Protein AF-A0A7D5ZP06-F1 (afdb_monomer_lite)

Sequence (135 aa):
MKTRTASFIGLAIWIAFLWLGKPSASLISYSVPFGIALIATGPLELIPDRWHRLNFLVNALSTGFFFVSIMFAIVAISFDLSLSKSERSIFCLAGWATLLIVYHFAIPRLKRSPFHRLSEDRGMYSPPTDDDKRN

Secondary structure (DSSP, 8-state):
-----HHHHHHHHHHHHHHHS---HHHHHHHHHHHHHHHHHTGGGGS-TT-HHHHHHHHHHHHHHHHHHHHHHHHHHHHHS---HHHHHHHHHHHHHHHHHIIIIIHHHHHTSHHHHHHHHTTT-PPPPGGGG--

Organism: Pseudomonas putida (NCBI:txid303)

Foldseek 3Di:
DPQPCVLVVQLVVLVCCVVVVVDDPLQVVLQVLVNVLSVVLRVVSVDDVVPPVSVVVSVVSSVVSVLSSQLSNQLSVLVVDPDDPVVSVVSSVVSNVVSVCCVVPVVVVVCVDVVVVVVVVVVPDDDDDPPVPPD

pLDDT: mean 70.68, std 12.7, range [39.25, 91.0]

Radius of gyration: 20.16 Å; chains: 1; bounding box: 59×32×55 Å

Structure (mmCIF, N/CA/C/O backbone):
data_AF-A0A7D5ZP06-F1
#
_entry.id   AF-A0A7D5ZP06-F1
#
loop_
_atom_site.group_PDB
_atom_site.id
_atom_site.type_symbol
_atom_site.label_atom_id
_atom_site.label_alt_id
_atom_site.label_comp_id
_atom_site.label_asym_id
_atom_site.label_entity_id
_atom_site.label_seq_id
_atom_site.pdbx_PDB_ins_code
_atom_site.Cartn_x
_atom_site.Cartn_y
_atom_site.Cartn_z
_atom_site.occupancy
_atom_site.B_iso_or_equiv
_atom_site.auth_seq_id
_atom_site.auth_comp_id
_atom_site.auth_asym_id
_atom_site.auth_atom_id
_atom_site.pdbx_PDB_model_num
ATOM 1 N N . MET A 1 1 ? 19.607 -8.683 -16.117 1.00 39.25 1 MET A N 1
ATOM 2 C CA . MET A 1 1 ? 18.190 -8.720 -15.685 1.00 39.25 1 MET A CA 1
ATOM 3 C C . MET A 1 1 ? 18.116 -8.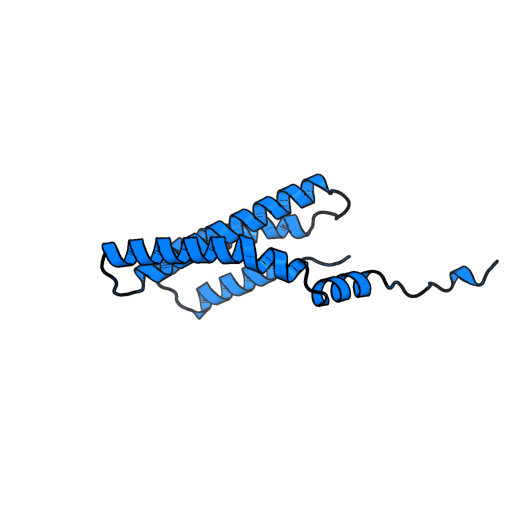182 -14.266 1.00 39.25 1 MET A C 1
ATOM 5 O O . MET A 1 1 ? 18.717 -8.780 -13.387 1.00 39.25 1 MET A O 1
ATOM 9 N N . LYS A 1 2 ? 17.463 -7.036 -14.041 1.00 45.25 2 LYS A N 1
ATOM 10 C CA . LYS A 1 2 ? 17.235 -6.500 -12.690 1.00 45.25 2 LYS A CA 1
ATOM 11 C C . LYS A 1 2 ? 15.944 -7.152 -12.193 1.00 45.25 2 LYS A C 1
ATOM 13 O O . LYS A 1 2 ? 14.865 -6.754 -12.616 1.00 45.25 2 LYS A O 1
ATOM 18 N N . THR A 1 3 ? 16.050 -8.227 -11.418 1.00 49.62 3 THR A N 1
ATOM 19 C CA . THR A 1 3 ? 14.886 -8.928 -10.864 1.00 49.62 3 THR A CA 1
ATOM 20 C C . THR A 1 3 ? 14.127 -7.971 -9.951 1.00 49.62 3 THR A C 1
ATOM 22 O O . TH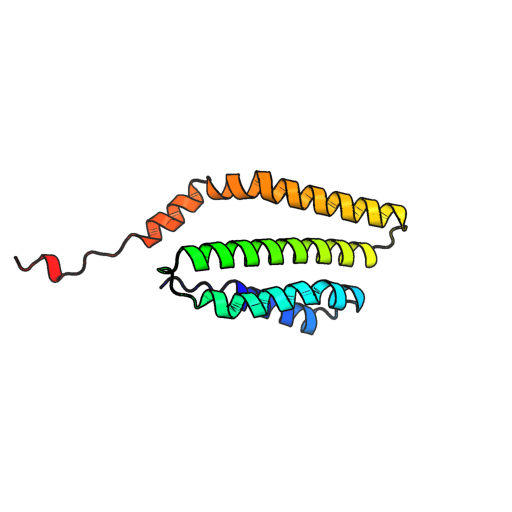R A 1 3 ? 14.611 -7.579 -8.891 1.00 49.62 3 THR A O 1
ATOM 25 N N . ARG A 1 4 ? 12.947 -7.538 -10.399 1.00 59.19 4 ARG A N 1
ATOM 26 C CA . ARG A 1 4 ? 11.972 -6.850 -9.556 1.00 59.19 4 ARG A CA 1
ATOM 27 C C . ARG A 1 4 ? 11.350 -7.951 -8.698 1.00 59.19 4 ARG A C 1
ATOM 29 O O . ARG A 1 4 ? 10.732 -8.847 -9.245 1.00 59.19 4 ARG A O 1
ATOM 36 N N . THR A 1 5 ? 11.647 -7.977 -7.404 1.00 66.75 5 THR A N 1
ATOM 37 C CA . THR A 1 5 ? 11.116 -8.972 -6.447 1.00 66.75 5 THR A CA 1
ATOM 38 C C . THR A 1 5 ? 10.346 -8.304 -5.312 1.00 66.75 5 THR A C 1
ATOM 40 O O . THR A 1 5 ? 10.086 -8.914 -4.275 1.00 66.75 5 THR A O 1
ATOM 43 N N . ALA A 1 6 ? 9.998 -7.028 -5.475 1.00 70.44 6 ALA A N 1
ATOM 44 C CA . ALA A 1 6 ? 9.39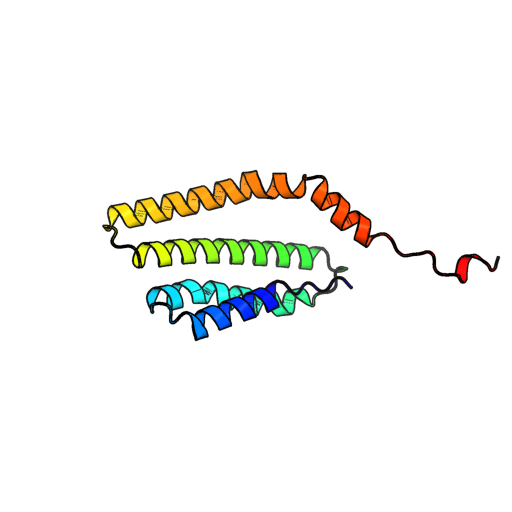8 -6.225 -4.422 1.00 70.44 6 ALA A CA 1
ATOM 45 C C . ALA A 1 6 ? 7.992 -6.728 -4.076 1.00 70.44 6 ALA A C 1
ATOM 47 O O . ALA A 1 6 ? 7.632 -6.754 -2.900 1.00 70.44 6 ALA A O 1
ATOM 48 N N . SER A 1 7 ? 7.229 -7.181 -5.073 1.00 69.81 7 SER A N 1
ATOM 49 C CA . SER A 1 7 ? 5.899 -7.753 -4.853 1.00 69.81 7 SER A CA 1
ATOM 50 C C . SER A 1 7 ? 5.964 -9.088 -4.101 1.00 69.81 7 SER A C 1
ATOM 52 O O . SER A 1 7 ? 5.217 -9.287 -3.146 1.00 69.81 7 SER A O 1
ATOM 54 N N . PHE A 1 8 ? 6.921 -9.961 -4.438 1.00 74.44 8 PHE A N 1
ATOM 55 C CA . PHE A 1 8 ? 7.129 -11.240 -3.752 1.00 74.44 8 PHE A CA 1
ATOM 56 C C . PHE A 1 8 ? 7.615 -11.054 -2.311 1.00 74.44 8 PHE A C 1
ATOM 58 O O . PHE A 1 8 ? 7.125 -11.722 -1.401 1.00 74.44 8 PHE A O 1
ATOM 65 N N . ILE A 1 9 ? 8.538 -10.114 -2.083 1.00 79.00 9 ILE A N 1
ATOM 66 C CA . ILE A 1 9 ? 8.993 -9.747 -0.735 1.00 79.00 9 ILE A CA 1
ATOM 67 C C . ILE A 1 9 ? 7.831 -9.149 0.069 1.00 79.00 9 ILE A C 1
ATOM 69 O O . ILE A 1 9 ? 7.611 -9.538 1.214 1.00 79.00 9 ILE A O 1
ATOM 73 N N . GLY A 1 10 ? 7.051 -8.247 -0.532 1.00 76.38 10 GLY A N 1
ATOM 74 C CA . GLY A 1 10 ? 5.867 -7.661 0.096 1.00 76.38 10 GLY A CA 1
ATOM 75 C C . GLY A 1 10 ? 4.816 -8.709 0.460 1.00 76.38 10 GLY A C 1
ATOM 76 O O . GLY A 1 10 ? 4.272 -8.671 1.563 1.00 76.38 10 GLY A O 1
ATOM 77 N N . LEU A 1 11 ? 4.584 -9.689 -0.419 1.00 80.50 11 LEU A N 1
ATOM 78 C CA . LEU A 1 11 ? 3.692 -10.821 -0.169 1.00 80.50 11 LEU A CA 1
ATOM 79 C C . LEU A 1 11 ? 4.170 -11.657 1.019 1.00 80.50 11 LEU A C 1
ATOM 81 O O . LEU A 1 11 ? 3.374 -11.972 1.900 1.00 80.50 11 LEU A O 1
ATOM 85 N N . ALA A 1 12 ? 5.465 -11.976 1.076 1.00 81.25 12 ALA A N 1
ATOM 86 C CA . ALA A 1 12 ? 6.042 -12.736 2.180 1.00 81.25 12 ALA A CA 1
ATOM 87 C C . ALA A 1 12 ? 5.888 -11.999 3.520 1.00 81.25 12 ALA A C 1
ATOM 89 O O . ALA A 1 12 ? 5.494 -12.608 4.514 1.00 81.25 12 ALA A O 1
ATOM 90 N N . ILE A 1 13 ? 6.128 -10.683 3.539 1.00 82.62 13 ILE A N 1
ATOM 91 C CA . ILE A 1 13 ? 5.936 -9.844 4.730 1.00 82.62 13 ILE A CA 1
ATOM 92 C C . ILE A 1 13 ? 4.461 -9.819 5.146 1.00 82.62 13 ILE A C 1
ATOM 94 O O . ILE A 1 13 ? 4.159 -9.951 6.329 1.00 82.62 13 ILE A O 1
ATOM 98 N N . TRP A 1 14 ? 3.536 -9.685 4.194 1.00 82.12 14 TRP A N 1
ATOM 99 C CA . TRP A 1 14 ? 2.101 -9.679 4.481 1.00 82.12 14 TRP A CA 1
ATOM 100 C C . TRP A 1 14 ? 1.615 -11.022 5.044 1.00 82.12 14 TRP A C 1
ATOM 102 O O . TRP A 1 14 ? 0.904 -11.045 6.047 1.00 82.12 14 TRP A O 1
ATOM 112 N N . ILE A 1 15 ? 2.058 -12.144 4.468 1.00 82.69 15 ILE A N 1
ATOM 113 C CA . ILE A 1 15 ? 1.758 -13.488 4.986 1.00 82.69 15 ILE A CA 1
ATOM 114 C C . ILE A 1 15 ? 2.335 -13.657 6.396 1.00 82.69 15 ILE A C 1
ATOM 116 O O . ILE A 1 15 ? 1.627 -14.110 7.293 1.00 82.69 15 ILE A O 1
ATOM 120 N N . ALA A 1 16 ? 3.588 -13.250 6.623 1.00 81.81 16 ALA A N 1
ATOM 121 C CA . ALA A 1 16 ? 4.212 -13.307 7.943 1.00 81.81 16 ALA A CA 1
ATOM 122 C C . ALA A 1 16 ? 3.457 -12.450 8.970 1.00 81.81 16 ALA A C 1
ATOM 124 O O . ALA A 1 16 ? 3.258 -12.886 10.100 1.00 81.81 16 ALA A O 1
ATOM 125 N N . PHE A 1 17 ? 2.981 -11.267 8.575 1.00 81.31 17 PHE A N 1
ATOM 126 C CA . PHE A 1 17 ? 2.161 -10.403 9.420 1.00 81.31 17 PHE A CA 1
ATOM 127 C C . PHE A 1 17 ? 0.832 -11.065 9.808 1.00 81.31 17 PHE A C 1
ATOM 129 O O . PHE A 1 17 ? 0.479 -11.077 10.987 1.00 81.31 17 PHE A O 1
ATOM 136 N N . LEU A 1 18 ? 0.121 -11.665 8.849 1.00 81.50 18 LEU A N 1
ATOM 137 C CA . LEU A 1 18 ? -1.123 -12.390 9.126 1.00 81.50 18 LEU A CA 1
ATOM 138 C C . LEU A 1 18 ? -0.899 -13.606 10.030 1.00 81.50 18 LEU A C 1
ATOM 140 O O . LEU A 1 18 ? -1.730 -13.898 10.888 1.00 81.50 18 LEU A O 1
ATOM 144 N N . TRP A 1 19 ? 0.219 -14.308 9.844 1.00 78.00 19 TRP A N 1
ATOM 145 C CA . TRP A 1 19 ? 0.502 -15.557 10.544 1.00 78.00 19 TRP A CA 1
ATOM 146 C C . TRP A 1 19 ? 1.056 -15.340 11.959 1.00 78.00 19 TRP A C 1
ATOM 148 O O . TRP A 1 19 ? 0.630 -16.007 12.901 1.00 78.00 19 TRP A O 1
ATOM 158 N N . LEU A 1 20 ? 1.974 -14.384 12.131 1.00 78.88 20 LEU A N 1
ATOM 159 C CA . LEU A 1 20 ? 2.663 -14.122 13.401 1.00 78.88 20 LEU A CA 1
ATOM 160 C C . LEU A 1 20 ? 1.995 -13.018 14.224 1.00 78.88 20 LEU A C 1
ATOM 162 O O . LEU A 1 20 ? 2.009 -13.076 15.451 1.00 78.88 20 LEU A O 1
ATOM 166 N N . GLY A 1 21 ? 1.409 -12.015 13.568 1.00 65.25 21 GLY A N 1
ATOM 167 C CA . GLY A 1 21 ? 0.886 -10.820 14.230 1.00 65.25 21 GLY A CA 1
ATOM 168 C C . GLY A 1 21 ? -0.453 -11.015 14.939 1.00 65.25 21 GLY A C 1
ATOM 169 O O . GLY A 1 21 ? -0.857 -10.129 15.684 1.00 65.25 21 GLY A O 1
ATOM 170 N N . LYS A 1 22 ? -1.149 -12.140 14.696 1.00 75.00 22 LYS A N 1
ATOM 171 C CA . LYS A 1 22 ? -2.542 -12.389 15.129 1.00 75.00 22 LYS A CA 1
ATOM 172 C C . LYS A 1 22 ? -3.426 -11.126 15.038 1.00 75.00 22 LYS A C 1
ATOM 174 O O . LYS A 1 22 ? -4.030 -10.728 16.036 1.00 75.00 22 LYS A O 1
ATOM 179 N N . PRO A 1 23 ? -3.468 -10.464 13.867 1.00 73.81 23 PRO A N 1
ATOM 180 C CA . PRO A 1 23 ? -4.189 -9.208 13.712 1.00 73.81 23 PRO A CA 1
ATOM 181 C C . PRO A 1 23 ? -5.693 -9.377 13.968 1.00 73.81 23 PRO A C 1
ATOM 183 O O . PRO A 1 23 ? -6.260 -10.448 13.742 1.00 73.81 23 PRO A O 1
ATOM 186 N N . SER A 1 24 ? -6.355 -8.307 14.417 1.00 76.50 24 SER A N 1
ATOM 187 C CA . SER A 1 24 ? -7.806 -8.306 14.628 1.00 76.50 24 SER A CA 1
ATOM 188 C C . SER A 1 24 ? -8.561 -8.594 13.318 1.00 76.50 24 SER A C 1
ATOM 190 O O . SER A 1 24 ? -8.071 -8.316 12.223 1.00 76.50 24 SER A O 1
ATOM 192 N N . ALA A 1 25 ? -9.781 -9.142 13.402 1.00 75.81 25 ALA A N 1
ATOM 193 C CA . ALA A 1 25 ? -10.581 -9.504 12.220 1.00 75.81 25 ALA A CA 1
ATOM 194 C C . ALA A 1 25 ? -10.843 -8.312 11.274 1.00 75.81 25 ALA A C 1
ATOM 196 O O . ALA A 1 25 ? -10.904 -8.474 10.053 1.00 75.81 25 ALA A O 1
ATOM 197 N N . SER A 1 26 ? -10.941 -7.107 11.844 1.00 68.56 26 SER A N 1
ATOM 198 C CA . SER A 1 26 ? -10.961 -5.828 11.126 1.00 68.56 26 SER A CA 1
ATOM 199 C C . SER A 1 26 ? -9.703 -5.668 10.268 1.00 68.56 26 SER A C 1
ATOM 201 O O . SER A 1 26 ? -9.780 -5.533 9.048 1.00 68.56 26 SER A O 1
ATOM 203 N N . LEU A 1 27 ? -8.534 -5.767 10.894 1.00 70.75 27 LEU A N 1
ATOM 204 C CA . LEU A 1 27 ? -7.236 -5.558 10.264 1.00 70.75 27 LEU A CA 1
ATOM 205 C C . LEU A 1 27 ? -6.933 -6.614 9.192 1.00 70.75 27 LEU A C 1
ATOM 207 O O . LEU A 1 27 ? -6.378 -6.290 8.143 1.00 70.75 27 LEU A O 1
ATOM 211 N N . ILE A 1 28 ? -7.392 -7.852 9.395 1.00 75.88 28 ILE A N 1
ATOM 212 C CA . ILE A 1 28 ? -7.389 -8.888 8.356 1.00 75.88 28 ILE A CA 1
ATOM 213 C C . ILE A 1 28 ? -8.240 -8.425 7.170 1.00 75.88 28 ILE A C 1
ATOM 215 O O . ILE A 1 28 ? -7.706 -8.271 6.076 1.00 75.88 28 ILE A O 1
ATOM 219 N N . SER A 1 29 ? -9.523 -8.122 7.388 1.00 73.50 29 SER A N 1
ATOM 220 C CA . SER A 1 29 ? -10.480 -7.764 6.326 1.00 73.50 29 SER A CA 1
ATOM 221 C C . SER A 1 29 ? -10.026 -6.560 5.495 1.00 73.50 29 SER A C 1
ATOM 223 O O . SER A 1 29 ? -10.110 -6.579 4.268 1.00 73.50 29 SER A O 1
ATOM 225 N N . TYR A 1 30 ? -9.483 -5.533 6.150 1.00 69.19 30 TYR A N 1
ATOM 226 C CA . TYR A 1 30 ? -8.985 -4.333 5.481 1.00 69.19 30 TYR A CA 1
ATOM 227 C C . TYR A 1 30 ? -7.591 -4.519 4.851 1.00 69.19 30 TYR A C 1
ATOM 229 O O . TYR A 1 30 ? -7.221 -3.738 3.980 1.00 69.19 30 TYR A O 1
ATOM 237 N N . SER A 1 31 ? -6.825 -5.555 5.215 1.00 71.94 31 SER A N 1
ATOM 238 C CA . SER A 1 31 ? -5.531 -5.866 4.580 1.00 71.94 31 SER A CA 1
ATOM 239 C C . SER A 1 31 ? -5.632 -6.840 3.396 1.00 71.94 31 SER A C 1
ATOM 241 O O . SER A 1 31 ? -4.686 -6.947 2.619 1.00 71.94 31 SER A O 1
ATOM 243 N N . VAL A 1 32 ? -6.771 -7.514 3.192 1.00 78.06 32 VAL A N 1
ATOM 244 C CA . VAL A 1 32 ? -6.994 -8.416 2.040 1.00 78.06 32 VAL A CA 1
ATOM 245 C C . VAL A 1 32 ? -6.774 -7.733 0.679 1.00 78.06 32 VAL A C 1
ATOM 247 O O . VAL A 1 32 ? -6.092 -8.327 -0.159 1.00 78.06 32 VAL A O 1
ATOM 250 N N . PRO A 1 33 ? -7.258 -6.498 0.424 1.00 73.94 33 PRO A N 1
ATOM 251 C CA . PRO A 1 33 ? -6.987 -5.805 -0.838 1.00 73.94 33 PRO A CA 1
ATOM 252 C C . PRO A 1 33 ? -5.488 -5.631 -1.124 1.00 73.94 33 PRO A C 1
ATOM 254 O O . PRO A 1 33 ? -5.075 -5.705 -2.280 1.00 73.94 33 PRO A O 1
ATOM 257 N N . PHE A 1 34 ? -4.669 -5.472 -0.077 1.00 72.19 34 PHE A N 1
ATOM 258 C CA . PHE A 1 34 ? -3.212 -5.400 -0.194 1.00 72.19 34 PHE A CA 1
ATOM 259 C C . PHE A 1 34 ? -2.602 -6.744 -0.596 1.00 72.19 34 PHE A C 1
ATOM 261 O O . PHE A 1 34 ? -1.780 -6.797 -1.507 1.00 72.19 34 PHE A O 1
ATOM 268 N N . GLY A 1 35 ? -3.048 -7.843 0.014 1.00 74.56 35 GLY A N 1
ATOM 269 C CA . GLY A 1 35 ? -2.636 -9.187 -0.393 1.00 74.56 35 GLY A CA 1
ATOM 270 C C . GLY A 1 35 ? -2.992 -9.501 -1.849 1.00 74.56 35 GLY A C 1
ATOM 271 O O . GLY A 1 35 ? -2.147 -9.979 -2.603 1.00 74.56 35 GLY A O 1
ATOM 272 N N . ILE A 1 36 ? -4.212 -9.159 -2.280 1.00 76.31 36 ILE A N 1
ATOM 273 C CA . ILE A 1 36 ? -4.656 -9.329 -3.675 1.00 76.31 36 ILE A CA 1
ATOM 274 C C . ILE A 1 36 ? -3.780 -8.503 -4.624 1.00 76.31 36 ILE A C 1
ATOM 276 O O . ILE A 1 36 ? -3.346 -9.011 -5.657 1.00 76.31 36 ILE A O 1
ATOM 280 N N . ALA A 1 37 ? -3.476 -7.254 -4.262 1.00 68.94 37 ALA A N 1
ATOM 281 C CA . ALA A 1 37 ? -2.584 -6.398 -5.033 1.00 68.94 37 ALA A CA 1
ATOM 282 C C . ALA A 1 37 ? -1.180 -7.001 -5.193 1.00 68.94 37 ALA A C 1
ATOM 284 O O . ALA A 1 37 ? -0.615 -6.966 -6.286 1.00 68.94 37 ALA A O 1
ATOM 285 N N . LEU A 1 38 ? -0.622 -7.585 -4.131 1.00 74.12 38 LEU A N 1
ATOM 286 C CA . LEU A 1 38 ? 0.698 -8.218 -4.156 1.00 74.12 38 LEU A CA 1
ATOM 287 C C . LEU A 1 38 ? 0.713 -9.481 -5.029 1.00 74.12 38 LEU A C 1
ATOM 289 O O . LEU A 1 38 ? 1.625 -9.664 -5.833 1.00 74.12 38 LEU A O 1
ATOM 293 N N . ILE A 1 39 ? -0.331 -10.311 -4.949 1.00 78.25 39 ILE A N 1
ATOM 294 C CA . ILE A 1 39 ? -0.481 -11.499 -5.806 1.00 78.25 39 ILE A CA 1
ATOM 295 C C . ILE A 1 39 ? -0.636 -11.094 -7.275 1.00 78.25 39 ILE A C 1
ATOM 297 O O . ILE A 1 39 ? -0.019 -11.698 -8.146 1.00 78.25 39 ILE A O 1
ATOM 301 N N . ALA A 1 40 ? -1.433 -10.062 -7.561 1.00 71.62 40 ALA A N 1
ATOM 302 C CA . ALA A 1 40 ? -1.654 -9.584 -8.922 1.00 71.62 40 ALA A CA 1
ATOM 303 C C . ALA A 1 40 ? -0.402 -8.934 -9.532 1.00 71.62 40 ALA A C 1
ATOM 305 O O . ALA A 1 40 ? -0.211 -8.995 -10.744 1.00 71.62 40 ALA A O 1
ATOM 306 N N . THR A 1 41 ? 0.459 -8.329 -8.708 1.00 68.38 41 THR A N 1
ATOM 307 C CA . THR A 1 41 ? 1.696 -7.670 -9.160 1.00 68.38 41 THR A CA 1
ATOM 308 C C . THR A 1 41 ? 2.887 -8.619 -9.302 1.00 68.38 41 THR A C 1
ATOM 310 O O . THR A 1 41 ? 3.746 -8.353 -10.140 1.00 68.38 41 THR A O 1
ATOM 313 N N . GLY A 1 42 ? 2.890 -9.767 -8.613 1.00 69.88 42 GLY A N 1
ATOM 314 C CA . GLY A 1 42 ? 3.895 -10.837 -8.744 1.00 69.88 42 GLY A CA 1
ATOM 315 C C . GLY A 1 42 ? 4.192 -11.276 -10.180 1.00 69.88 42 GLY A C 1
ATOM 316 O O . GLY A 1 42 ? 5.326 -11.146 -10.643 1.00 69.88 42 GLY A O 1
ATOM 317 N N . PRO A 1 43 ? 3.191 -11.751 -10.940 1.00 69.81 43 PRO A N 1
ATOM 318 C CA . PRO A 1 43 ? 3.380 -12.147 -12.333 1.00 69.81 43 PRO A CA 1
ATOM 319 C C . PRO A 1 43 ? 3.833 -10.990 -13.230 1.00 69.81 43 PRO A C 1
ATOM 321 O O . PRO A 1 43 ? 4.500 -11.209 -14.238 1.00 69.81 43 PRO A O 1
ATOM 324 N N . LEU A 1 44 ? 3.483 -9.753 -12.869 1.00 66.19 44 LEU A N 1
ATOM 325 C CA . LEU A 1 44 ? 3.825 -8.571 -13.652 1.00 66.19 44 LEU A CA 1
ATOM 326 C C . LEU A 1 44 ? 5.305 -8.185 -13.508 1.00 66.19 44 LEU A C 1
ATOM 328 O O . LEU A 1 44 ? 5.860 -7.562 -14.411 1.00 66.19 44 LEU A O 1
ATOM 332 N N . GLU A 1 45 ? 5.974 -8.598 -12.426 1.00 65.44 45 GLU A N 1
ATOM 333 C CA . GLU A 1 45 ? 7.426 -8.448 -12.264 1.00 65.44 45 GLU A CA 1
ATOM 334 C C . GLU A 1 45 ? 8.238 -9.348 -13.216 1.00 65.44 45 GLU A C 1
ATOM 336 O O . GLU A 1 45 ? 9.415 -9.080 -13.459 1.00 65.44 45 GLU A O 1
ATOM 341 N N . LEU A 1 46 ? 7.608 -10.372 -13.807 1.00 69.25 46 LEU A N 1
ATOM 342 C CA . LEU A 1 46 ? 8.216 -11.269 -14.799 1.00 69.25 46 LEU A CA 1
ATOM 343 C C . LEU A 1 46 ? 8.133 -10.719 -16.238 1.00 69.25 46 LEU A C 1
ATOM 345 O O . LEU A 1 46 ? 8.677 -11.328 -17.162 1.00 69.25 46 LEU A O 1
ATOM 349 N N . ILE A 1 47 ? 7.460 -9.580 -16.454 1.00 67.56 47 ILE A N 1
ATOM 350 C CA . ILE A 1 47 ? 7.283 -8.991 -17.788 1.00 67.56 47 ILE A CA 1
ATOM 351 C C . ILE A 1 47 ? 8.614 -8.402 -18.302 1.00 67.56 47 ILE A C 1
ATOM 353 O O . ILE A 1 47 ? 9.265 -7.631 -17.594 1.00 67.56 47 ILE A O 1
ATOM 357 N N . PRO A 1 48 ? 9.023 -8.699 -19.556 1.00 66.94 48 PRO A N 1
ATOM 358 C CA . PRO A 1 48 ? 10.252 -8.163 -20.138 1.00 66.94 48 PRO A CA 1
ATOM 359 C C . PRO A 1 48 ? 10.244 -6.635 -20.285 1.00 66.94 48 PRO A C 1
ATOM 361 O O . PRO A 1 48 ? 9.314 -6.057 -20.849 1.00 66.94 48 PRO A O 1
ATOM 364 N N . ASP A 1 49 ? 11.354 -5.984 -19.918 1.00 66.00 49 ASP A N 1
ATOM 365 C CA . ASP A 1 49 ? 11.479 -4.516 -19.916 1.00 66.00 49 ASP A CA 1
ATOM 366 C C . ASP A 1 49 ? 11.257 -3.835 -21.275 1.00 66.00 49 ASP A C 1
ATOM 368 O O . ASP A 1 49 ? 10.827 -2.681 -21.339 1.00 66.00 49 ASP A O 1
ATOM 372 N N . ARG A 1 50 ? 11.473 -4.572 -22.369 1.00 71.31 50 ARG A N 1
ATOM 373 C CA . ARG A 1 50 ? 11.232 -4.128 -23.751 1.00 71.31 50 ARG A CA 1
ATOM 374 C C . ARG A 1 50 ? 9.775 -3.747 -24.041 1.00 71.31 50 ARG A C 1
ATOM 376 O O . ARG A 1 50 ? 9.510 -3.063 -25.023 1.00 71.31 50 ARG A O 1
ATOM 383 N N . TRP A 1 51 ? 8.813 -4.163 -23.217 1.00 72.88 51 TRP A N 1
ATOM 384 C CA . TRP A 1 51 ? 7.394 -3.847 -23.410 1.00 72.88 51 TRP A CA 1
ATOM 385 C C . TRP A 1 51 ? 6.992 -2.587 -22.637 1.00 72.88 51 TRP A C 1
ATOM 387 O O . TRP A 1 51 ? 6.228 -2.632 -21.676 1.00 72.88 51 TRP A O 1
ATOM 397 N N . HIS A 1 52 ? 7.500 -1.431 -23.076 1.00 68.19 52 HIS A N 1
ATOM 398 C CA . HIS A 1 52 ? 7.393 -0.159 -22.348 1.00 68.19 52 HIS A CA 1
ATOM 399 C C . HIS A 1 52 ? 5.955 0.278 -22.023 1.00 68.19 52 HIS A C 1
ATOM 401 O O . HIS A 1 52 ? 5.699 0.751 -20.919 1.00 68.19 52 HIS A O 1
ATOM 407 N N . ARG A 1 53 ? 4.995 0.085 -22.941 1.00 71.94 53 ARG A N 1
ATOM 408 C CA . ARG A 1 53 ? 3.580 0.434 -22.694 1.00 71.94 53 ARG A CA 1
ATOM 409 C C . ARG A 1 53 ? 2.943 -0.451 -21.623 1.00 71.94 53 ARG A C 1
ATOM 411 O O . ARG A 1 53 ? 2.214 0.055 -20.774 1.00 71.94 53 ARG A O 1
ATOM 418 N N . LEU A 1 54 ? 3.245 -1.751 -21.644 1.00 69.56 54 LEU A N 1
ATOM 419 C CA . LEU A 1 54 ? 2.735 -2.689 -20.648 1.00 69.56 54 LEU A CA 1
ATOM 420 C C . LEU A 1 54 ? 3.380 -2.425 -19.287 1.00 69.56 54 LEU A C 1
ATOM 422 O O . LEU A 1 54 ? 2.670 -2.323 -18.298 1.00 69.56 54 LEU A O 1
ATOM 426 N N . ASN A 1 55 ? 4.693 -2.193 -19.247 1.00 68.44 55 ASN A N 1
ATOM 427 C CA . ASN A 1 55 ? 5.392 -1.791 -18.027 1.00 68.44 55 ASN A CA 1
ATOM 428 C C . ASN A 1 55 ? 4.841 -0.490 -17.431 1.00 68.44 55 ASN A C 1
ATOM 430 O O . ASN A 1 55 ? 4.698 -0.395 -16.215 1.00 68.44 55 ASN A O 1
ATOM 434 N N . PHE A 1 56 ? 4.502 0.502 -18.260 1.00 71.25 56 PHE A N 1
ATOM 435 C CA . PHE A 1 56 ? 3.874 1.735 -17.787 1.00 71.25 56 PHE A CA 1
ATOM 436 C C . PHE A 1 56 ? 2.503 1.468 -17.153 1.00 71.25 56 PHE A C 1
ATOM 438 O O . PHE A 1 56 ? 2.247 1.925 -16.040 1.00 71.25 56 PHE A O 1
ATOM 445 N N . LEU A 1 57 ? 1.651 0.687 -17.827 1.00 71.06 57 LEU A N 1
ATOM 446 C CA . LEU A 1 57 ? 0.326 0.317 -17.324 1.00 71.06 57 LEU A CA 1
ATOM 447 C C . LEU A 1 57 ? 0.418 -0.469 -16.010 1.00 71.06 57 LEU A C 1
ATOM 449 O O . LEU A 1 57 ? -0.255 -0.139 -15.039 1.00 71.06 57 LEU A O 1
ATOM 453 N N . VAL A 1 58 ? 1.284 -1.478 -15.968 1.00 67.56 58 VAL A N 1
ATOM 454 C CA . VAL A 1 58 ? 1.552 -2.308 -14.789 1.00 67.56 58 VAL A CA 1
ATOM 455 C C . VAL A 1 58 ? 2.041 -1.463 -13.623 1.00 67.56 58 VAL A C 1
ATOM 457 O O . VAL A 1 58 ? 1.550 -1.607 -12.507 1.00 67.56 58 VAL A O 1
ATOM 460 N N . ASN A 1 59 ? 2.982 -0.555 -13.870 1.00 70.81 59 ASN A N 1
ATOM 461 C CA . ASN A 1 59 ? 3.519 0.309 -12.831 1.00 70.81 59 ASN A CA 1
ATOM 462 C C . ASN A 1 59 ? 2.453 1.286 -12.306 1.00 70.81 59 ASN A C 1
ATOM 464 O O . ASN A 1 59 ? 2.365 1.510 -11.099 1.00 70.81 59 ASN A O 1
ATOM 468 N N . ALA A 1 60 ? 1.605 1.827 -13.187 1.00 72.19 60 ALA A N 1
ATOM 469 C CA . ALA A 1 60 ? 0.478 2.673 -12.797 1.00 72.19 60 ALA A CA 1
ATOM 470 C C . ALA A 1 60 ? -0.550 1.902 -11.952 1.00 72.19 60 ALA A C 1
ATOM 472 O O . ALA A 1 60 ? -0.952 2.382 -10.892 1.00 72.19 60 ALA A O 1
ATOM 473 N N . LEU A 1 61 ? -0.913 0.684 -12.369 1.00 71.12 61 LEU A N 1
ATOM 474 C CA . LEU A 1 61 ? -1.812 -0.197 -11.622 1.00 71.12 61 LEU A CA 1
ATOM 475 C C . LEU A 1 61 ? -1.222 -0.573 -10.262 1.00 71.12 61 LEU A C 1
ATOM 477 O O . LEU A 1 61 ? -1.887 -0.391 -9.250 1.00 71.12 61 LEU A O 1
ATOM 481 N N . SER A 1 62 ? 0.033 -1.024 -10.211 1.00 69.19 62 SER A N 1
ATOM 482 C CA . SER A 1 62 ? 0.718 -1.379 -8.963 1.00 69.19 62 SER A CA 1
ATOM 483 C C . SER A 1 62 ? 0.787 -0.199 -7.996 1.00 69.19 62 SER A C 1
ATOM 485 O O . SER A 1 62 ? 0.563 -0.369 -6.799 1.00 69.19 62 SER A O 1
ATOM 487 N N . THR A 1 63 ? 1.069 1.003 -8.505 1.00 74.75 63 THR A N 1
ATOM 488 C CA . THR A 1 63 ? 1.102 2.224 -7.692 1.00 74.75 63 THR A CA 1
ATOM 489 C C . THR A 1 63 ? -0.289 2.559 -7.156 1.00 74.75 63 THR A C 1
ATOM 491 O O . THR A 1 63 ? -0.432 2.852 -5.971 1.00 74.75 63 THR A O 1
ATOM 494 N N . GLY A 1 64 ? -1.324 2.468 -7.997 1.00 74.00 64 GLY A N 1
ATOM 495 C CA . GLY A 1 64 ? -2.712 2.687 -7.588 1.00 74.00 64 GLY A CA 1
ATOM 496 C C . GLY A 1 64 ? -3.175 1.679 -6.535 1.00 74.00 64 GLY A C 1
ATOM 497 O O . GLY A 1 64 ? -3.715 2.068 -5.502 1.00 74.00 64 GLY A O 1
ATOM 498 N N . PHE A 1 65 ? -2.887 0.394 -6.740 1.00 74.56 65 PHE A N 1
ATOM 499 C CA . PHE A 1 65 ? -3.196 -0.667 -5.783 1.00 74.56 65 PHE A CA 1
ATOM 500 C C . PHE A 1 65 ? -2.490 -0.471 -4.440 1.00 74.56 65 PHE A C 1
ATOM 502 O O . PHE A 1 65 ? -3.115 -0.624 -3.390 1.00 74.56 65 PHE A O 1
ATOM 509 N N . PHE A 1 66 ? -1.211 -0.091 -4.454 1.00 74.31 66 PHE A N 1
ATOM 510 C CA . PHE A 1 66 ? -0.468 0.236 -3.239 1.00 74.31 66 PHE A CA 1
ATOM 511 C C . PHE A 1 66 ? -1.108 1.412 -2.487 1.00 74.31 66 PHE A C 1
ATOM 513 O O . PHE A 1 66 ? -1.268 1.364 -1.269 1.00 74.31 66 PHE A O 1
ATOM 520 N N . PHE A 1 67 ? -1.551 2.438 -3.217 1.00 79.94 67 PHE A N 1
ATOM 521 C CA . PHE A 1 67 ? -2.211 3.606 -2.641 1.00 79.94 67 PHE A CA 1
ATOM 522 C C . PHE A 1 67 ? -3.532 3.244 -1.955 1.00 79.94 67 PHE A C 1
ATOM 524 O O . PHE A 1 67 ? -3.739 3.567 -0.785 1.00 79.94 67 PHE A O 1
ATOM 531 N N . VAL A 1 68 ? -4.394 2.504 -2.659 1.00 79.06 68 VAL A N 1
ATOM 532 C CA . VAL A 1 68 ? -5.669 2.004 -2.122 1.00 79.06 68 VAL A CA 1
ATOM 533 C C . VAL A 1 68 ? -5.427 1.134 -0.889 1.00 79.06 68 VAL A C 1
ATOM 535 O O . VAL A 1 68 ? -6.123 1.269 0.113 1.00 79.06 68 VAL A O 1
ATOM 538 N N . SER A 1 69 ? -4.395 0.296 -0.918 1.00 76.62 69 SER A N 1
ATOM 539 C CA . SER A 1 69 ? -4.044 -0.569 0.207 1.00 76.62 69 SER A CA 1
ATOM 540 C C . SER A 1 69 ? -3.672 0.214 1.466 1.00 76.62 69 SER A C 1
ATOM 542 O O . SER A 1 69 ? -4.127 -0.128 2.556 1.00 76.62 69 SER A O 1
ATOM 544 N N . ILE A 1 70 ? -2.903 1.300 1.336 1.00 80.62 70 ILE A N 1
ATOM 545 C CA . ILE A 1 70 ? -2.590 2.168 2.480 1.00 80.62 70 ILE A CA 1
ATOM 546 C C . ILE A 1 70 ? -3.846 2.890 2.977 1.00 80.62 70 ILE A C 1
ATOM 548 O O . ILE A 1 70 ? -4.046 3.000 4.186 1.00 80.62 70 ILE A O 1
ATOM 552 N N . MET A 1 71 ? -4.722 3.348 2.075 1.00 83.12 71 MET A N 1
ATOM 553 C CA . MET A 1 71 ? -5.991 3.968 2.475 1.00 83.12 71 MET A CA 1
ATOM 554 C C . MET A 1 71 ? -6.839 3.017 3.325 1.00 83.12 71 MET A C 1
ATOM 556 O O . MET A 1 71 ? -7.364 3.434 4.358 1.00 83.12 71 MET A O 1
ATOM 560 N N . PHE A 1 72 ? -6.919 1.744 2.932 1.00 80.75 72 PHE A N 1
ATOM 561 C CA . PHE A 1 72 ? -7.593 0.695 3.694 1.00 80.75 72 PHE A CA 1
ATOM 562 C C . PHE A 1 72 ? -6.895 0.394 5.031 1.00 80.75 72 PHE A C 1
ATOM 564 O O . PHE A 1 72 ? -7.573 0.237 6.045 1.00 80.75 72 PHE A O 1
ATOM 571 N N . ALA A 1 73 ? -5.559 0.387 5.077 1.00 80.75 73 ALA A N 1
ATOM 572 C CA . ALA A 1 73 ? -4.810 0.218 6.324 1.00 80.75 73 ALA A CA 1
ATOM 573 C C . ALA A 1 73 ? -5.095 1.348 7.332 1.00 80.75 73 ALA A C 1
ATOM 575 O O . ALA A 1 73 ? -5.298 1.082 8.513 1.00 80.75 73 ALA A O 1
ATOM 576 N N . ILE A 1 74 ? -5.184 2.600 6.869 1.00 84.44 74 ILE A N 1
ATOM 577 C CA . ILE A 1 74 ? -5.556 3.755 7.706 1.00 84.44 74 ILE A CA 1
ATOM 578 C C . ILE A 1 74 ? -6.958 3.567 8.297 1.00 84.44 74 ILE A C 1
ATOM 580 O O . ILE A 1 74 ? -7.162 3.810 9.488 1.00 84.44 74 ILE A O 1
ATOM 584 N N . VAL A 1 75 ? -7.914 3.091 7.490 1.00 82.19 75 VAL A N 1
ATOM 585 C CA . VAL A 1 75 ? -9.264 2.766 7.973 1.00 82.19 75 VAL A CA 1
ATOM 586 C C . VAL A 1 75 ? -9.200 1.676 9.041 1.00 82.19 75 VAL A C 1
ATOM 588 O O . VAL A 1 75 ? -9.794 1.844 10.105 1.00 82.19 75 VAL A O 1
ATOM 591 N N . ALA A 1 76 ? -8.437 0.607 8.814 1.00 79.81 76 ALA A N 1
ATOM 592 C CA . ALA A 1 76 ? -8.281 -0.482 9.775 1.00 79.81 76 ALA A CA 1
ATOM 593 C C . ALA A 1 76 ? -7.735 0.004 11.127 1.00 79.81 76 ALA A C 1
ATOM 595 O O . ALA A 1 76 ? -8.300 -0.313 12.172 1.00 79.81 76 ALA A O 1
ATOM 596 N N . ILE A 1 77 ? -6.688 0.836 11.095 1.00 80.81 77 ILE A N 1
ATOM 597 C CA . ILE A 1 77 ? -6.081 1.447 12.285 1.00 80.81 77 ILE A CA 1
ATOM 598 C C . ILE A 1 77 ? -7.102 2.325 13.020 1.00 80.81 77 ILE A C 1
ATOM 600 O O . ILE A 1 77 ? -7.172 2.297 14.247 1.00 80.81 77 ILE A O 1
ATOM 604 N N . SER A 1 78 ? -7.942 3.065 12.289 1.00 84.44 78 SER A N 1
ATOM 605 C CA . SER A 1 78 ? -8.980 3.905 12.901 1.00 84.44 78 SER A CA 1
ATOM 606 C C . SER A 1 78 ? -10.010 3.099 13.704 1.00 84.44 78 SER A C 1
ATOM 608 O O . SER A 1 78 ? -10.526 3.597 14.705 1.00 84.44 78 SER A O 1
ATOM 610 N N . PHE A 1 79 ? -10.299 1.859 13.286 1.00 79.56 79 PHE A N 1
ATOM 611 C CA . PHE A 1 79 ? -11.214 0.960 13.992 1.00 79.56 79 PHE A CA 1
ATOM 612 C C . PHE A 1 79 ? -10.587 0.329 15.236 1.00 79.56 79 PHE A C 1
ATOM 614 O O . PHE A 1 79 ? -11.317 0.070 16.191 1.00 79.56 79 PHE A O 1
ATOM 621 N N . ASP A 1 80 ? -9.272 0.113 15.231 1.00 79.38 80 ASP A N 1
ATOM 622 C CA . ASP A 1 80 ? -8.525 -0.415 16.381 1.00 79.38 80 ASP A CA 1
ATOM 623 C C . ASP A 1 80 ? -8.321 0.649 17.476 1.00 79.38 80 ASP A C 1
ATOM 625 O O . ASP A 1 80 ? -8.205 0.330 18.657 1.00 79.38 80 ASP A O 1
ATOM 629 N N . LEU A 1 81 ? -8.327 1.933 17.107 1.00 80.94 81 LEU A N 1
ATOM 630 C CA . LEU A 1 81 ? -8.287 3.041 18.058 1.00 80.94 81 LEU A CA 1
ATOM 631 C C . LEU A 1 81 ? -9.665 3.255 18.723 1.00 80.94 81 LEU A C 1
ATOM 633 O O . LEU A 1 81 ? -10.716 3.232 18.063 1.00 80.94 81 LEU A O 1
ATOM 637 N N . SER A 1 82 ? -9.661 3.547 20.031 1.00 78.38 82 SER A N 1
ATOM 638 C CA . SER A 1 82 ? -10.843 3.935 20.831 1.00 78.38 82 SER A CA 1
ATOM 639 C C . SER A 1 82 ? -11.316 5.363 20.522 1.00 78.38 82 SER A C 1
ATOM 641 O O . SER A 1 82 ? -11.436 6.203 21.407 1.00 78.38 82 SER A O 1
ATOM 643 N N . LEU A 1 83 ? -11.547 5.648 19.244 1.00 81.75 83 LEU A N 1
ATOM 644 C CA . LEU A 1 83 ? -12.026 6.930 18.738 1.00 81.75 83 LEU A CA 1
ATOM 645 C C . LEU A 1 83 ? -13.549 6.913 18.595 1.00 81.75 83 LEU A C 1
ATOM 647 O O . LEU A 1 83 ? -14.146 5.904 18.202 1.00 81.75 83 LEU A O 1
ATOM 651 N N . SER A 1 84 ? -14.181 8.057 18.843 1.00 87.19 84 SER A N 1
ATOM 652 C CA . SER A 1 84 ? -15.587 8.273 18.502 1.00 87.19 84 SER A CA 1
ATOM 653 C C . SER A 1 84 ? -15.800 8.281 16.980 1.00 87.19 84 SER A C 1
ATOM 655 O O . SER A 1 84 ? -14.867 8.396 16.183 1.00 87.19 84 SER A O 1
ATOM 657 N N . LYS A 1 85 ? -17.058 8.164 16.536 1.00 81.75 85 LYS A N 1
ATOM 658 C CA . LYS A 1 85 ? -17.399 8.095 15.104 1.00 81.75 85 LYS A CA 1
ATOM 659 C C . LYS A 1 85 ? -16.915 9.322 14.314 1.00 81.75 85 LYS A C 1
ATOM 661 O O . LYS A 1 85 ? -16.417 9.162 13.203 1.00 81.75 85 LYS A O 1
ATOM 666 N N . SER A 1 86 ? -17.036 10.523 14.882 1.00 85.50 86 SER A N 1
ATOM 667 C CA . SER A 1 86 ? -16.541 11.768 14.279 1.00 85.50 86 SER A CA 1
ATOM 668 C C . SER A 1 86 ? -15.014 11.797 14.211 1.00 85.50 86 SER A C 1
ATOM 670 O O . SER A 1 86 ? -14.452 12.126 13.168 1.00 85.50 86 SER A O 1
ATOM 672 N N . GLU A 1 87 ? -14.335 11.390 15.283 1.00 85.38 87 GLU A N 1
ATOM 673 C CA . GLU A 1 87 ? -12.871 11.350 15.343 1.00 85.38 87 GLU A CA 1
ATOM 674 C C . GLU A 1 87 ? -12.275 10.322 14.375 1.00 85.38 87 GLU A C 1
ATOM 676 O O . GLU A 1 87 ? -11.264 10.609 13.739 1.00 85.38 87 GLU A O 1
ATOM 681 N N . ARG A 1 88 ? -12.921 9.163 14.178 1.00 84.19 88 ARG A N 1
ATOM 682 C CA . ARG A 1 88 ? -12.498 8.174 13.168 1.00 84.19 88 ARG A CA 1
ATOM 683 C C . ARG A 1 88 ? -12.553 8.730 11.754 1.00 84.19 88 ARG A C 1
ATOM 685 O O . ARG A 1 88 ? -11.611 8.535 10.988 1.00 84.19 88 ARG A O 1
ATOM 692 N N . SER A 1 89 ? -13.632 9.430 11.402 1.00 84.62 89 SER A N 1
ATOM 693 C CA . SER A 1 89 ? -13.747 10.071 10.088 1.00 84.62 89 SER A CA 1
ATOM 694 C C . SER A 1 89 ? -12.674 11.138 9.888 1.00 84.62 89 SER A C 1
ATOM 696 O O . SER A 1 89 ? -12.055 11.172 8.825 1.00 84.62 89 SER A O 1
ATOM 698 N N . ILE A 1 90 ? -12.405 11.959 10.909 1.00 89.44 90 ILE A N 1
ATOM 699 C CA . ILE A 1 90 ? -11.339 12.970 10.868 1.00 89.44 90 ILE A CA 1
ATOM 700 C C . ILE A 1 90 ? -9.968 12.302 10.723 1.00 89.44 90 ILE A C 1
ATOM 702 O O . ILE A 1 90 ? -9.178 12.722 9.883 1.00 89.44 90 ILE A O 1
ATOM 706 N N . PHE A 1 91 ? -9.702 11.230 11.472 1.00 89.25 91 PHE A N 1
ATOM 707 C CA . PHE A 1 91 ? -8.455 10.473 11.388 1.00 89.25 91 PHE A CA 1
ATOM 708 C C . PHE A 1 91 ? -8.236 9.876 9.993 1.00 89.25 91 PHE A C 1
ATOM 710 O O . PHE A 1 91 ? -7.156 10.023 9.424 1.00 89.25 91 PHE A O 1
ATOM 717 N N . CYS A 1 92 ? -9.266 9.257 9.404 1.00 88.69 92 CYS A N 1
ATOM 718 C CA . CYS A 1 92 ? -9.180 8.703 8.051 1.00 88.69 92 CYS A CA 1
ATOM 719 C C . CYS A 1 92 ? -8.921 9.795 7.007 1.00 88.69 92 CYS A C 1
ATOM 721 O O . CYS A 1 92 ? -8.023 9.651 6.180 1.00 88.69 92 CYS A O 1
ATOM 723 N N . LEU A 1 93 ? -9.669 10.903 7.071 1.00 88.56 93 LEU A N 1
ATOM 724 C CA . LEU A 1 93 ? -9.499 12.038 6.161 1.00 88.56 93 LEU A CA 1
ATOM 725 C C . LEU A 1 93 ? -8.105 12.656 6.281 1.00 88.56 93 LEU A C 1
ATOM 727 O O . LEU A 1 93 ? -7.459 12.902 5.263 1.00 88.56 93 LEU A O 1
ATOM 731 N N . ALA A 1 94 ? -7.622 12.861 7.508 1.00 90.12 94 ALA A N 1
ATOM 732 C CA . ALA A 1 94 ? -6.284 13.375 7.763 1.00 90.12 94 ALA A CA 1
ATOM 733 C C . ALA A 1 94 ? -5.212 12.420 7.221 1.00 90.12 94 ALA A C 1
ATOM 735 O O . ALA A 1 94 ? -4.325 12.853 6.490 1.00 90.12 94 ALA A O 1
ATOM 736 N N . GLY A 1 95 ? -5.332 11.116 7.491 1.00 88.19 95 GLY A N 1
ATOM 737 C CA . GLY A 1 95 ? -4.395 10.108 7.000 1.00 88.19 95 GLY A CA 1
ATOM 738 C C . GLY A 1 95 ? -4.337 10.045 5.472 1.00 88.19 95 GLY A C 1
ATOM 739 O O . GLY A 1 95 ? -3.251 10.004 4.892 1.00 88.19 95 GLY A O 1
ATOM 740 N N . TRP A 1 96 ? -5.487 10.095 4.797 1.00 91.00 96 TRP A N 1
ATOM 741 C CA . TRP A 1 96 ? -5.541 10.119 3.333 1.00 91.00 96 TRP A CA 1
ATOM 742 C C . TRP A 1 96 ? -4.977 11.419 2.750 1.00 91.00 96 TRP A C 1
ATOM 744 O O . TRP A 1 96 ? -4.249 11.379 1.757 1.00 91.00 96 TRP A O 1
ATOM 754 N N . ALA A 1 97 ? -5.247 12.565 3.381 1.00 88.31 97 ALA A N 1
ATOM 755 C CA . ALA A 1 97 ? -4.662 13.843 2.984 1.00 88.31 97 ALA A CA 1
ATOM 756 C C . ALA A 1 97 ? -3.130 13.827 3.125 1.00 88.31 97 ALA A C 1
ATOM 758 O O . ALA A 1 97 ? -2.420 14.226 2.201 1.00 88.31 97 ALA A O 1
ATOM 759 N N . THR A 1 98 ? -2.601 13.299 4.234 1.00 87.31 98 THR A N 1
ATOM 760 C CA . THR A 1 98 ? -1.155 13.122 4.426 1.00 87.31 98 THR A CA 1
ATOM 761 C C . THR A 1 98 ? -0.561 12.197 3.365 1.00 87.31 98 THR A C 1
ATOM 763 O O . THR A 1 98 ? 0.479 12.521 2.793 1.00 87.31 98 THR A O 1
ATOM 766 N N . LEU A 1 99 ? -1.232 11.088 3.042 1.00 85.88 99 LEU A N 1
ATOM 767 C CA . LEU A 1 99 ? -0.787 10.156 2.005 1.00 85.88 99 LEU A CA 1
ATOM 768 C C . LEU A 1 99 ? -0.668 10.838 0.631 1.00 85.88 99 LEU A C 1
ATOM 770 O O . LEU A 1 99 ? 0.343 10.676 -0.056 1.00 85.88 99 LEU A O 1
ATOM 774 N N . LEU A 1 100 ? -1.661 11.652 0.256 1.00 83.94 100 LEU A N 1
ATOM 775 C CA . LEU A 1 100 ? -1.649 12.435 -0.985 1.00 83.94 100 LEU A CA 1
ATOM 776 C C . LEU A 1 100 ? -0.514 13.463 -1.010 1.00 83.94 100 LEU A C 1
ATOM 778 O O . LEU A 1 100 ? 0.174 13.588 -2.025 1.00 83.94 100 LEU A O 1
ATOM 782 N N . ILE A 1 101 ? -0.276 14.164 0.102 1.00 83.75 101 ILE A N 1
ATOM 783 C CA . ILE A 1 101 ? 0.825 15.131 0.223 1.00 83.75 101 ILE A CA 1
ATOM 784 C C . ILE A 1 101 ? 2.171 14.423 0.052 1.00 83.75 101 ILE A C 1
ATOM 786 O O . ILE A 1 101 ? 2.999 14.869 -0.740 1.00 83.75 101 ILE A O 1
ATOM 790 N N . VAL A 1 102 ? 2.394 13.300 0.737 1.00 81.56 102 VAL A N 1
ATOM 791 C CA . VAL A 1 102 ? 3.640 12.522 0.621 1.00 81.56 102 VAL A CA 1
ATOM 792 C C . VAL A 1 102 ? 3.849 12.048 -0.818 1.00 81.56 102 VAL A C 1
ATOM 794 O O . VAL A 1 102 ? 4.943 12.186 -1.369 1.00 81.56 102 VAL A O 1
ATOM 797 N N . TYR A 1 103 ? 2.797 11.555 -1.466 1.00 77.50 103 TYR A N 1
ATOM 798 C CA . TYR A 1 103 ? 2.876 11.082 -2.842 1.00 77.50 103 TYR A CA 1
ATOM 799 C C . TYR A 1 103 ? 3.178 12.197 -3.848 1.00 77.50 103 TYR A C 1
ATOM 801 O O . TYR A 1 103 ? 4.033 12.019 -4.714 1.00 77.50 103 TYR A O 1
ATOM 809 N N . HIS A 1 104 ? 2.547 13.366 -3.712 1.00 76.62 104 HIS A N 1
ATOM 810 C CA . HIS A 1 104 ? 2.762 14.488 -4.628 1.00 76.62 104 HIS A CA 1
ATOM 811 C C . HIS A 1 104 ? 4.024 15.309 -4.335 1.00 76.62 104 HIS A C 1
ATOM 813 O O . HIS A 1 104 ? 4.592 15.880 -5.264 1.00 76.62 104 HIS A O 1
ATOM 819 N N . PHE A 1 105 ? 4.491 15.375 -3.086 1.00 73.69 105 PHE A N 1
ATOM 820 C CA . PHE A 1 105 ? 5.620 16.234 -2.707 1.00 73.69 105 PHE A CA 1
ATOM 821 C C . PHE A 1 105 ? 6.899 15.482 -2.343 1.00 73.69 105 PHE A C 1
ATOM 823 O O . PHE A 1 105 ? 7.985 15.955 -2.689 1.00 73.69 105 PHE A O 1
ATOM 830 N N . ALA A 1 106 ? 6.813 14.344 -1.652 1.00 63.34 106 ALA A N 1
ATOM 831 C CA . ALA A 1 106 ? 7.999 13.636 -1.169 1.00 63.34 106 ALA A CA 1
ATOM 832 C C . ALA A 1 106 ? 8.572 12.692 -2.235 1.00 63.34 106 ALA A C 1
ATOM 834 O O . ALA A 1 106 ? 9.773 12.732 -2.505 1.00 63.34 106 ALA A O 1
ATOM 835 N N . ILE A 1 107 ? 7.727 11.900 -2.906 1.00 65.44 107 ILE A N 1
ATOM 836 C CA . ILE A 1 107 ? 8.187 10.929 -3.917 1.00 65.44 107 ILE A CA 1
ATOM 837 C 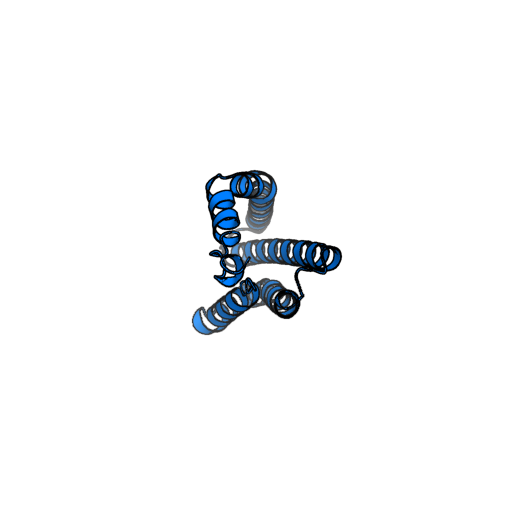C . ILE A 1 107 ? 8.883 11.603 -5.115 1.00 65.44 107 ILE A C 1
ATOM 839 O O . ILE A 1 107 ? 9.967 11.148 -5.497 1.00 65.44 107 ILE A O 1
ATOM 843 N N . PRO A 1 108 ? 8.370 12.705 -5.702 1.00 64.06 108 PRO A N 1
ATOM 844 C CA . PRO A 1 108 ? 9.050 13.362 -6.819 1.00 64.06 108 PRO A CA 1
ATOM 845 C C . PRO A 1 108 ? 10.386 13.987 -6.408 1.00 64.06 108 PRO A C 1
ATOM 847 O O . PRO A 1 108 ? 11.323 14.024 -7.207 1.00 64.06 108 PRO A O 1
ATOM 850 N N . ARG A 1 109 ? 10.502 14.446 -5.154 1.00 60.03 109 ARG A N 1
ATOM 851 C CA . ARG A 1 109 ? 11.757 14.969 -4.600 1.00 60.03 109 ARG A CA 1
ATOM 852 C C . ARG A 1 109 ? 12.782 13.867 -4.342 1.00 60.03 109 ARG A C 1
ATOM 854 O O . ARG A 1 109 ? 13.948 14.061 -4.666 1.00 60.03 109 ARG A O 1
ATOM 861 N N . LEU A 1 110 ? 12.352 12.703 -3.856 1.00 58.06 110 LEU A N 1
ATOM 862 C CA . LEU A 1 110 ? 13.202 11.517 -3.706 1.00 58.06 110 LEU A CA 1
ATOM 863 C C . LEU A 1 110 ? 13.726 11.011 -5.055 1.00 58.06 110 LEU A C 1
ATOM 865 O O . LEU A 1 110 ? 14.906 10.696 -5.162 1.00 58.06 110 LEU A O 1
ATOM 869 N N . LYS A 1 111 ? 12.902 11.020 -6.110 1.00 54.97 111 LYS A N 1
ATOM 870 C CA . LYS A 1 111 ? 13.351 10.665 -7.469 1.00 54.97 111 LYS A CA 1
ATOM 871 C C . LYS A 1 111 ? 14.317 11.684 -8.084 1.00 54.97 111 LYS A C 1
ATOM 873 O O . LYS A 1 111 ? 15.144 11.312 -8.907 1.00 54.97 111 LYS A O 1
ATOM 878 N N . ARG A 1 112 ? 14.238 12.959 -7.684 1.00 53.78 112 ARG A N 1
ATOM 879 C CA . ARG A 1 112 ? 15.198 14.013 -8.072 1.00 53.78 112 ARG A CA 1
ATOM 880 C C . ARG A 1 112 ? 16.454 14.053 -7.193 1.00 53.78 112 ARG A C 1
ATOM 882 O O . ARG A 1 112 ? 17.350 14.844 -7.475 1.00 53.78 112 ARG A O 1
ATOM 889 N N . SER A 1 113 ? 16.532 13.223 -6.152 1.00 50.09 113 SER A N 1
ATOM 890 C CA . SER A 1 113 ? 17.699 13.141 -5.276 1.00 50.09 113 SER A CA 1
ATOM 891 C C . SER A 1 113 ? 18.922 12.609 -6.038 1.00 50.09 113 SER A C 1
ATOM 893 O O . SER A 1 113 ? 18.805 11.599 -6.741 1.00 50.09 113 SER A O 1
ATOM 895 N N . PRO A 1 114 ? 20.113 13.214 -5.872 1.00 52.97 114 PRO A N 1
ATOM 896 C CA . PRO A 1 114 ? 21.348 12.743 -6.505 1.00 52.97 114 PRO A CA 1
ATOM 897 C C . PRO A 1 114 ? 21.708 11.293 -6.132 1.00 52.97 114 PRO A C 1
ATOM 899 O O . PRO A 1 114 ? 22.343 10.598 -6.922 1.00 52.97 114 PRO A O 1
ATOM 902 N N . PHE A 1 115 ? 21.229 10.789 -4.989 1.00 52.53 115 PHE A N 1
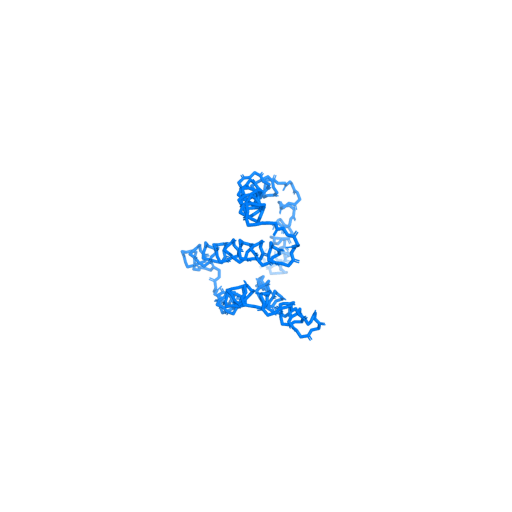ATOM 903 C CA . PHE A 1 115 ? 21.406 9.389 -4.591 1.00 52.53 115 PHE A CA 1
ATOM 904 C C . PHE A 1 115 ? 20.661 8.395 -5.495 1.00 52.53 115 PHE A C 1
ATOM 906 O O . PHE A 1 115 ? 21.126 7.271 -5.673 1.00 52.53 115 PHE A O 1
ATOM 913 N N . HIS A 1 116 ? 19.536 8.792 -6.101 1.00 47.25 116 HIS A N 1
ATOM 914 C CA . HIS A 1 116 ? 18.804 7.921 -7.023 1.00 47.25 11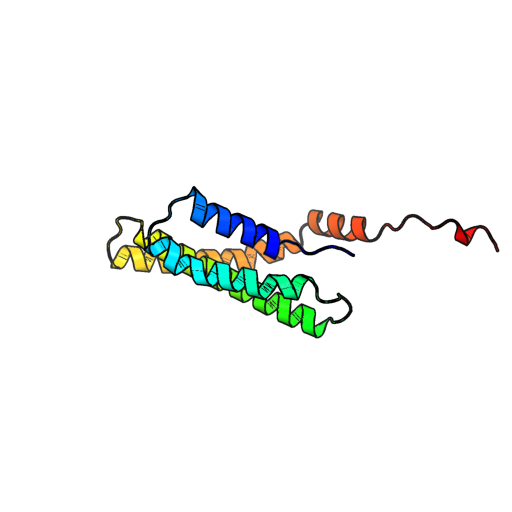6 HIS A CA 1
ATOM 915 C C . HIS A 1 116 ? 19.540 7.790 -8.366 1.00 47.25 116 HIS A C 1
ATOM 917 O O . HIS A 1 116 ? 19.678 6.679 -8.877 1.00 47.25 116 HIS A O 1
ATOM 923 N N . ARG A 1 117 ? 20.135 8.888 -8.859 1.00 49.56 117 ARG A N 1
ATOM 924 C CA . ARG A 1 117 ? 20.980 8.895 -10.068 1.00 49.56 117 ARG A CA 1
ATOM 925 C C . ARG A 1 117 ? 22.208 7.991 -9.940 1.00 49.56 117 ARG A C 1
ATOM 927 O O . ARG A 1 117 ? 22.485 7.221 -10.848 1.00 49.56 117 ARG A O 1
ATOM 934 N N . LEU A 1 118 ? 22.876 7.993 -8.784 1.00 47.88 118 LEU A N 1
ATOM 935 C CA . LEU A 1 118 ? 24.012 7.097 -8.503 1.00 47.88 118 LEU A CA 1
ATOM 936 C C . LEU A 1 118 ? 23.643 5.599 -8.558 1.00 47.88 118 LEU A C 1
ATOM 938 O O . LEU A 1 118 ? 24.492 4.761 -8.864 1.00 47.88 118 LEU A O 1
ATOM 942 N N . SER A 1 119 ? 22.385 5.249 -8.269 1.00 49.12 119 SER A N 1
ATOM 943 C CA . SER A 1 119 ? 21.885 3.867 -8.341 1.00 49.12 119 SER A CA 1
ATOM 944 C C . SER A 1 119 ? 21.472 3.420 -9.752 1.00 49.12 119 SER A C 1
ATOM 946 O O . SER A 1 119 ? 21.450 2.217 -10.030 1.00 49.12 119 SER A O 1
ATOM 948 N N . GLU A 1 120 ? 21.163 4.368 -10.643 1.00 50.75 120 GLU A N 1
ATOM 949 C CA . GLU A 1 120 ? 20.976 4.116 -12.078 1.00 50.75 120 GLU A CA 1
ATOM 950 C C . GLU A 1 120 ? 22.328 3.997 -12.791 1.00 50.75 120 GLU A C 1
ATOM 952 O O . GLU A 1 120 ? 22.529 3.030 -13.524 1.00 50.75 120 GLU A O 1
ATOM 957 N N . ASP A 1 121 ? 23.286 4.880 -12.484 1.00 49.47 121 ASP A N 1
ATOM 958 C CA . ASP A 1 121 ? 24.622 4.887 -13.105 1.00 49.47 121 ASP A CA 1
ATOM 959 C C . ASP A 1 121 ? 25.432 3.620 -12.793 1.00 49.47 121 ASP A C 1
ATOM 961 O O . ASP A 1 121 ? 26.052 3.023 -13.673 1.00 49.47 121 ASP A O 1
ATOM 965 N N . ARG A 1 122 ? 25.356 3.110 -11.554 1.00 48.97 122 ARG A N 1
ATOM 966 C CA . ARG A 1 122 ? 25.976 1.817 -11.201 1.00 48.97 122 ARG A CA 1
ATOM 967 C C . ARG A 1 122 ? 25.386 0.623 -11.955 1.00 48.97 122 ARG A C 1
ATOM 969 O O . ARG A 1 122 ? 26.021 -0.424 -11.995 1.00 48.97 122 ARG A O 1
ATOM 976 N N . GLY A 1 123 ? 24.188 0.753 -12.528 1.00 48.56 123 GLY A N 1
ATOM 977 C CA . GLY A 1 123 ? 23.577 -0.276 -13.369 1.00 48.56 123 GLY A CA 1
ATOM 978 C C . GLY A 1 123 ? 24.029 -0.240 -14.832 1.00 48.56 123 GLY A C 1
ATOM 979 O O . GLY A 1 123 ? 23.765 -1.204 -15.546 1.00 48.56 123 GLY A O 1
ATOM 980 N N . MET A 1 124 ? 24.687 0.839 -15.275 1.00 48.31 124 MET A N 1
ATOM 981 C CA . MET A 1 124 ? 25.187 1.012 -16.647 1.00 48.31 124 MET A CA 1
ATOM 982 C C . MET A 1 124 ? 26.660 0.626 -16.822 1.00 48.31 124 MET A C 1
ATOM 984 O O . MET A 1 124 ? 27.110 0.473 -17.956 1.00 48.31 124 MET A O 1
ATOM 988 N N . TYR A 1 125 ? 27.410 0.416 -15.737 1.00 45.94 125 TYR A N 1
ATOM 989 C CA . TYR A 1 125 ? 28.802 -0.023 -15.823 1.00 45.94 125 TYR A CA 1
ATOM 990 C C . TYR A 1 125 ? 28.873 -1.527 -16.134 1.00 45.94 125 TYR A C 1
ATOM 992 O O . TYR A 1 125 ? 28.976 -2.365 -15.240 1.00 45.94 125 TYR A O 1
ATOM 1000 N N . SER A 1 126 ? 28.791 -1.874 -17.419 1.00 51.06 126 SER A N 1
ATOM 1001 C CA . SER A 1 126 ? 29.287 -3.163 -17.906 1.00 51.06 126 SER A CA 1
ATOM 1002 C C . SER A 1 126 ? 30.804 -3.026 -18.056 1.00 51.06 126 SER A C 1
ATOM 1004 O O . SER A 1 126 ? 31.234 -2.137 -18.793 1.00 51.06 126 SER A O 1
ATOM 1006 N N . PRO A 1 127 ? 31.633 -3.816 -17.348 1.00 51.22 127 PRO A N 1
ATOM 1007 C CA . PRO A 1 127 ? 33.066 -3.804 -17.610 1.00 51.22 127 PRO A CA 1
ATOM 1008 C C . PRO A 1 127 ? 33.296 -4.184 -19.084 1.00 51.22 127 PRO A C 1
ATOM 1010 O O . PRO A 1 127 ? 32.545 -5.014 -19.606 1.00 51.22 127 PRO A O 1
ATOM 1013 N N . PRO A 1 128 ? 34.277 -3.572 -19.769 1.00 52.84 128 PRO A N 1
ATOM 1014 C CA . PRO A 1 128 ? 34.573 -3.909 -21.154 1.00 52.84 128 PRO A CA 1
ATOM 1015 C C . PRO A 1 128 ? 34.882 -5.406 -21.247 1.00 52.84 128 PRO A C 1
ATOM 1017 O O . PRO A 1 128 ? 35.762 -5.910 -20.551 1.00 52.84 128 PRO A O 1
ATOM 1020 N N . THR A 1 129 ? 34.115 -6.124 -22.062 1.00 55.38 129 THR A N 1
ATOM 1021 C CA . THR A 1 129 ? 34.420 -7.501 -22.448 1.00 55.38 129 THR A CA 1
ATOM 1022 C C . THR A 1 129 ? 35.659 -7.499 -23.339 1.00 55.38 129 THR A C 1
ATOM 1024 O O . THR A 1 129 ? 35.770 -6.665 -24.236 1.00 55.38 129 THR A O 1
ATOM 1027 N N . ASP A 1 130 ? 36.576 -8.436 -23.095 1.00 55.09 130 ASP A N 1
ATOM 1028 C CA . ASP A 1 130 ? 37.906 -8.560 -23.721 1.00 55.09 130 ASP A CA 1
ATOM 1029 C C . ASP A 1 130 ? 37.920 -8.751 -25.261 1.00 55.09 130 ASP A C 1
ATOM 1031 O O . ASP A 1 130 ? 38.985 -8.935 -25.851 1.00 55.09 130 ASP A O 1
ATOM 1035 N N . ASP A 1 131 ? 36.772 -8.665 -25.938 1.00 54.03 131 ASP A N 1
ATOM 1036 C CA . ASP A 1 131 ? 36.655 -8.783 -27.398 1.00 54.03 131 ASP A CA 1
ATOM 1037 C C . ASP A 1 131 ? 37.191 -7.554 -28.160 1.00 54.03 131 ASP A C 1
ATOM 1039 O O . ASP A 1 131 ? 37.468 -7.646 -29.354 1.00 54.03 131 ASP A O 1
ATOM 1043 N N . ASP A 1 132 ? 37.427 -6.424 -27.485 1.00 49.56 132 ASP A N 1
ATOM 1044 C CA . ASP A 1 132 ? 37.907 -5.178 -28.114 1.00 49.56 132 ASP A CA 1
ATOM 1045 C C . ASP A 1 132 ? 39.447 -5.104 -28.263 1.00 49.56 132 ASP A C 1
ATOM 1047 O O . ASP A 1 132 ? 40.019 -4.055 -28.546 1.00 49.56 132 ASP A O 1
ATOM 1051 N N . LYS A 1 133 ? 40.157 -6.225 -28.052 1.00 45.84 133 LYS A N 1
ATOM 1052 C CA . LYS A 1 133 ? 41.620 -6.340 -28.257 1.00 45.84 133 LYS A CA 1
ATOM 1053 C C . LYS A 1 133 ? 42.025 -7.160 -29.484 1.00 45.84 133 LYS A C 1
ATOM 1055 O O . LYS A 1 133 ? 43.209 -7.448 -29.661 1.00 45.84 133 LYS A O 1
ATOM 1060 N N . ARG A 1 134 ? 41.073 -7.548 -30.335 1.00 48.34 134 ARG A N 1
ATOM 1061 C CA . ARG A 1 134 ? 41.352 -8.183 -31.631 1.00 48.34 134 ARG A CA 1
ATOM 1062 C C . ARG A 1 134 ? 40.738 -7.376 -32.771 1.00 48.34 134 ARG A C 1
ATOM 1064 O O . ARG A 1 134 ? 39.791 -7.839 -33.391 1.00 48.34 134 ARG A O 1
ATOM 1071 N N . ASN A 1 135 ? 41.296 -6.199 -33.038 1.00 44.16 135 ASN A N 1
ATOM 1072 C CA . ASN A 1 135 ? 41.355 -5.590 -34.369 1.00 44.16 135 ASN A CA 1
ATOM 1073 C C . ASN A 1 135 ? 42.610 -4.727 -34.466 1.00 44.16 135 ASN A C 1
ATOM 1075 O O . ASN A 1 135 ? 42.853 -3.948 -33.519 1.00 44.16 135 ASN A O 1
#